Protein AF-A0A8H7WMC1-F1 (afdb_monomer_lite)

Secondary structure (DSSP, 8-state):
-PPPPTT-----SS--TTTS---S-------------SSGGGGGGG-SHHHHHHHHHSTTSTT--

Sequence (65 aa):
MPAMPEGLPIDHSKPLNGTMAPYAEQVLICTGKDDWESKIEDENAGDNLAADIKELMGRGGVFSD

Structure (mmCIF, N/CA/C/O backbone):
data_AF-A0A8H7WMC1-F1
#
_entry.id   AF-A0A8H7WMC1-F1
#
loop_
_atom_site.group_PDB
_atom_site.id
_atom_site.type_symbol
_atom_site.label_atom_id
_atom_site.label_alt_id
_atom_site.label_comp_id
_atom_site.label_asym_id
_atom_site.label_entity_id
_atom_site.label_seq_id
_atom_site.pdbx_PDB_ins_code
_atom_site.Cartn_x
_atom_site.Cartn_y
_atom_site.Cartn_z
_atom_site.occupancy
_atom_site.B_iso_or_equiv
_atom_site.auth_seq_id
_atom_site.auth_comp_id
_atom_site.auth_asym_id
_atom_site.auth_atom_id
_atom_site.pdbx_PDB_model_num
ATOM 1 N N . MET A 1 1 ? 5.286 -13.265 -17.531 1.00 63.09 1 MET A N 1
ATOM 2 C CA . MET A 1 1 ? 5.864 -12.639 -16.324 1.00 63.09 1 MET A CA 1
ATOM 3 C C . MET A 1 1 ? 6.962 -11.700 -16.784 1.00 63.09 1 MET A C 1
ATOM 5 O O . MET A 1 1 ? 7.703 -12.115 -17.673 1.00 63.09 1 MET A O 1
ATOM 9 N N . PRO A 1 2 ? 7.031 -10.457 -16.279 1.00 77.56 2 PRO A N 1
ATOM 10 C CA . PRO A 1 2 ? 8.155 -9.575 -16.580 1.00 77.56 2 PRO A CA 1
ATOM 11 C C . PRO A 1 2 ? 9.473 -10.228 -16.138 1.00 77.56 2 PRO A C 1
ATOM 13 O O . PRO A 1 2 ? 9.487 -11.043 -15.212 1.00 77.56 2 PRO A O 1
ATOM 16 N N . ALA A 1 3 ? 10.564 -9.912 -16.835 1.00 87.12 3 ALA A N 1
ATOM 17 C CA . ALA A 1 3 ? 11.891 -10.383 -16.456 1.00 87.12 3 ALA A CA 1
ATOM 18 C C . ALA A 1 3 ? 12.345 -9.688 -15.163 1.00 87.12 3 ALA A C 1
ATOM 20 O O . ALA A 1 3 ? 12.054 -8.510 -14.958 1.00 87.12 3 ALA A O 1
ATOM 21 N N . MET A 1 4 ? 13.057 -10.416 -14.301 1.00 86.94 4 MET A N 1
ATOM 22 C CA . MET A 1 4 ? 13.644 -9.831 -13.095 1.00 86.94 4 MET A CA 1
ATOM 23 C C . MET A 1 4 ? 14.692 -8.769 -13.471 1.00 86.94 4 MET A C 1
ATOM 25 O O . MET A 1 4 ? 15.480 -9.013 -14.389 1.00 86.94 4 MET A O 1
ATOM 29 N N . PRO A 1 5 ? 14.730 -7.618 -12.778 1.00 89.38 5 PRO A N 1
ATOM 30 C CA . PRO A 1 5 ? 15.716 -6.576 -13.041 1.00 89.38 5 PRO A CA 1
ATOM 31 C C . PRO A 1 5 ? 17.147 -7.045 -12.739 1.00 89.38 5 PRO A C 1
ATOM 33 O O . PRO A 1 5 ? 17.401 -7.757 -11.763 1.00 89.38 5 PRO A O 1
ATOM 36 N N . GLU A 1 6 ? 18.099 -6.629 -13.578 1.00 93.75 6 GLU A N 1
ATOM 37 C CA . GLU A 1 6 ? 19.518 -6.954 -13.413 1.00 93.75 6 GLU A CA 1
ATOM 38 C C . GLU A 1 6 ? 20.088 -6.297 -12.144 1.00 93.75 6 GLU A C 1
ATOM 40 O O . GLU A 1 6 ? 19.793 -5.145 -11.835 1.00 93.75 6 GLU A O 1
ATOM 45 N N . GLY A 1 7 ? 20.895 -7.039 -11.379 1.00 91.81 7 GLY A N 1
ATOM 46 C CA . GLY A 1 7 ? 21.544 -6.527 -10.165 1.00 91.81 7 GLY A CA 1
ATOM 47 C C . GLY A 1 7 ? 20.624 -6.335 -8.951 1.00 91.81 7 GLY A C 1
ATOM 48 O O . GLY A 1 7 ? 21.111 -5.943 -7.893 1.00 91.81 7 GLY A O 1
ATOM 49 N N . LEU A 1 8 ? 19.329 -6.649 -9.066 1.00 87.81 8 LEU A N 1
ATOM 50 C CA . LEU A 1 8 ? 18.339 -6.525 -7.989 1.00 87.81 8 LEU A CA 1
ATOM 51 C C . LEU A 1 8 ? 17.606 -7.860 -7.728 1.00 87.81 8 LEU A C 1
ATOM 53 O O . LEU A 1 8 ? 16.382 -7.935 -7.869 1.00 87.81 8 LEU A O 1
ATOM 57 N N . PRO A 1 9 ? 18.324 -8.946 -7.374 1.00 88.75 9 PRO A N 1
ATOM 58 C CA . PRO A 1 9 ? 17.679 -10.206 -7.022 1.00 88.75 9 PRO A CA 1
ATOM 59 C C . PRO A 1 9 ? 16.882 -10.063 -5.717 1.00 88.75 9 PRO A C 1
ATOM 61 O O . PRO A 1 9 ? 17.309 -9.377 -4.786 1.00 88.75 9 PRO A O 1
ATOM 64 N N . ILE A 1 10 ? 15.742 -10.753 -5.626 1.00 86.62 10 ILE A N 1
ATOM 65 C CA . ILE A 1 10 ? 14.984 -10.856 -4.371 1.00 86.62 10 ILE A CA 1
ATOM 66 C C . ILE A 1 10 ? 15.831 -11.629 -3.353 1.00 86.62 10 ILE A C 1
ATOM 68 O O . ILE A 1 10 ? 16.378 -12.691 -3.657 1.00 86.62 10 ILE A O 1
ATOM 72 N N . ASP A 1 11 ? 15.936 -11.106 -2.133 1.00 87.25 11 ASP A N 1
ATOM 73 C CA . ASP A 1 11 ? 16.576 -11.814 -1.026 1.00 87.25 11 ASP A CA 1
ATOM 74 C C . ASP A 1 11 ? 15.621 -12.878 -0.470 1.00 87.25 11 ASP A C 1
ATOM 76 O O . ASP A 1 11 ? 14.618 -12.561 0.166 1.00 87.25 11 ASP A O 1
ATOM 80 N N . HIS A 1 12 ? 15.942 -14.148 -0.711 1.00 86.12 12 HIS A N 1
ATOM 81 C CA . HIS A 1 12 ? 15.187 -15.301 -0.206 1.00 86.12 12 HIS A CA 1
ATOM 82 C C . HIS A 1 12 ? 15.766 -15.890 1.091 1.00 86.12 12 HIS A C 1
ATOM 84 O O . HIS A 1 12 ? 15.247 -16.882 1.599 1.00 86.12 12 HIS A O 1
ATOM 90 N N . SER A 1 13 ? 16.875 -15.342 1.592 1.00 90.81 13 SER A N 1
ATOM 91 C CA . SER A 1 13 ? 17.665 -15.950 2.669 1.00 90.81 13 SER A CA 1
ATOM 92 C C . SER A 1 13 ? 17.430 -15.313 4.034 1.00 90.81 13 SER A C 1
ATOM 94 O O . SER A 1 13 ? 17.495 -15.995 5.058 1.00 90.81 13 SER A O 1
ATOM 96 N N . LYS A 1 14 ? 17.166 -14.005 4.064 1.00 87.88 14 LYS A N 1
ATOM 97 C CA . LYS A 1 14 ? 16.951 -13.273 5.311 1.00 87.88 14 LYS A CA 1
ATOM 98 C C . LYS A 1 14 ? 15.509 -13.420 5.800 1.00 87.88 14 LYS A C 1
ATOM 100 O O . LYS A 1 14 ? 14.587 -13.507 4.990 1.00 87.88 14 LYS A O 1
ATOM 105 N N . PRO A 1 15 ? 15.286 -13.414 7.126 1.00 84.25 15 PRO A N 1
ATOM 106 C CA . PRO A 1 15 ? 13.937 -13.372 7.666 1.00 84.25 15 PRO A CA 1
ATOM 107 C C . PRO A 1 15 ? 13.239 -12.067 7.259 1.00 84.25 15 PRO A C 1
ATOM 109 O O . PRO A 1 15 ? 13.834 -10.994 7.319 1.00 84.25 15 PRO A O 1
ATOM 112 N N . LEU A 1 16 ? 11.953 -12.162 6.909 1.00 81.31 16 LEU A N 1
ATOM 113 C CA . LEU A 1 16 ? 11.092 -10.996 6.653 1.00 81.31 16 LEU A CA 1
ATOM 114 C C . LEU A 1 16 ? 10.735 -10.225 7.934 1.00 81.31 16 LEU A C 1
ATOM 116 O O . LEU A 1 16 ? 10.255 -9.095 7.883 1.00 81.31 16 LEU A O 1
ATOM 120 N N . ASN A 1 17 ? 10.933 -10.843 9.100 1.00 80.56 17 ASN A N 1
ATOM 121 C CA . ASN A 1 17 ? 10.591 -10.224 10.370 1.00 80.56 17 ASN A CA 1
ATOM 122 C C . ASN A 1 17 ? 11.431 -8.956 10.595 1.00 80.56 17 ASN A C 1
ATOM 124 O O . ASN A 1 17 ? 12.660 -9.016 10.600 1.00 80.56 17 ASN A O 1
ATOM 128 N N . GLY A 1 18 ? 10.763 -7.818 10.785 1.00 80.12 18 GLY A N 1
ATOM 129 C CA . GLY A 1 18 ? 11.403 -6.519 10.993 1.00 80.12 18 GLY A CA 1
ATOM 130 C C . GLY A 1 18 ? 11.935 -5.835 9.727 1.00 80.12 18 GLY A C 1
ATOM 131 O O . GLY A 1 18 ? 12.500 -4.751 9.842 1.00 80.12 18 GLY A O 1
ATOM 132 N N . THR A 1 19 ? 11.758 -6.414 8.532 1.00 82.56 19 THR A N 1
ATOM 133 C CA . THR A 1 19 ? 12.130 -5.763 7.257 1.00 82.56 19 THR A CA 1
ATOM 134 C C . THR A 1 19 ? 10.959 -5.050 6.582 1.00 82.56 19 THR A C 1
ATOM 136 O O . THR A 1 19 ? 11.161 -4.274 5.651 1.00 82.56 19 THR A O 1
ATOM 139 N N . MET A 1 20 ? 9.737 -5.288 7.063 1.00 78.50 20 MET A N 1
ATOM 140 C CA . MET A 1 20 ? 8.500 -4.677 6.585 1.00 78.50 20 MET A CA 1
ATOM 141 C C . MET A 1 20 ? 7.624 -4.292 7.779 1.00 78.50 20 MET A C 1
ATOM 143 O O . MET A 1 20 ? 7.768 -4.854 8.868 1.00 78.50 20 MET A O 1
ATOM 147 N N . ALA A 1 21 ? 6.700 -3.352 7.577 1.00 75.75 21 ALA A N 1
ATOM 148 C CA . ALA A 1 21 ? 5.681 -3.066 8.579 1.00 75.75 21 ALA A CA 1
ATOM 149 C C . ALA A 1 21 ? 4.838 -4.333 8.841 1.00 75.75 21 ALA A C 1
ATOM 151 O O . ALA A 1 21 ? 4.479 -5.029 7.885 1.00 75.75 21 ALA A O 1
ATOM 152 N N . PRO A 1 22 ? 4.532 -4.664 10.107 1.00 71.19 22 PRO A N 1
ATOM 153 C CA . PRO A 1 22 ? 3.655 -5.781 10.419 1.00 71.19 22 PRO A CA 1
ATOM 154 C C . PRO A 1 22 ? 2.226 -5.418 10.002 1.00 71.19 22 PRO A C 1
ATOM 156 O O . PRO A 1 22 ? 1.540 -4.668 10.692 1.00 71.19 22 PRO A O 1
ATOM 159 N N . TYR A 1 23 ? 1.785 -5.934 8.859 1.00 73.12 23 TYR A N 1
ATOM 160 C CA . TYR A 1 23 ? 0.390 -5.854 8.439 1.00 73.12 23 TYR A CA 1
ATOM 161 C C . TYR A 1 23 ? -0.353 -7.079 8.973 1.00 73.12 23 TYR A C 1
ATOM 163 O O . TYR A 1 23 ? -0.002 -8.206 8.623 1.00 73.12 23 TYR A O 1
ATOM 171 N N . ALA A 1 24 ? -1.356 -6.864 9.826 1.00 74.50 24 ALA A N 1
ATOM 172 C CA . ALA A 1 24 ? -2.231 -7.940 10.294 1.00 74.50 24 ALA A CA 1
ATOM 173 C C . ALA A 1 24 ? -3.129 -8.467 9.161 1.00 74.50 24 ALA A C 1
ATOM 175 O O . ALA A 1 24 ? -3.397 -9.663 9.086 1.00 74.50 24 ALA A O 1
ATOM 176 N N . GLU A 1 25 ? -3.539 -7.575 8.254 1.00 77.75 25 GLU A N 1
ATOM 177 C CA . GLU A 1 25 ? -4.459 -7.853 7.152 1.00 77.75 25 GLU A CA 1
ATOM 178 C C . GLU A 1 25 ? -4.015 -7.134 5.869 1.00 77.75 25 GLU A C 1
ATOM 180 O O . GLU A 1 25 ? -3.299 -6.130 5.915 1.00 77.75 25 GLU A O 1
ATOM 185 N N . GLN A 1 26 ? -4.426 -7.663 4.712 1.00 82.44 26 GLN A N 1
ATOM 186 C CA . GLN A 1 26 ? -4.135 -7.097 3.391 1.00 82.44 26 GLN A CA 1
ATOM 187 C C . GLN A 1 26 ? -5.390 -7.109 2.514 1.00 82.44 26 GLN A C 1
ATOM 189 O O . GLN A 1 26 ? -6.135 -8.089 2.503 1.00 82.44 26 GLN A O 1
ATOM 194 N N . VAL A 1 27 ? -5.580 -6.046 1.729 1.00 82.69 27 VAL A N 1
ATOM 195 C CA . VAL A 1 27 ? -6.649 -5.940 0.726 1.00 82.69 27 VAL A CA 1
ATOM 196 C C . VAL A 1 27 ? -6.028 -6.018 -0.666 1.00 82.69 27 VAL A C 1
ATOM 198 O O . VAL A 1 27 ? -5.166 -5.213 -1.010 1.00 82.69 27 VAL A O 1
ATOM 201 N N . 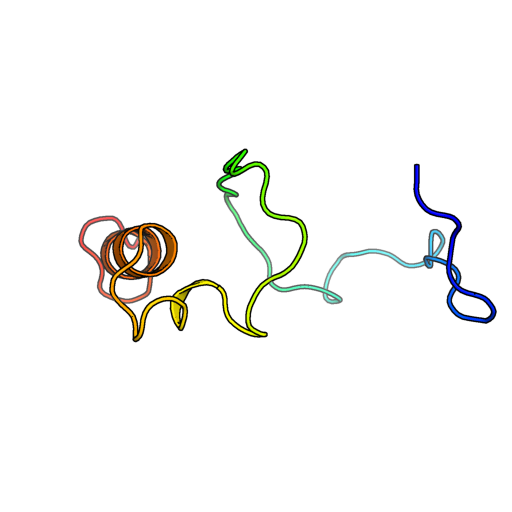LEU A 1 28 ? -6.469 -6.985 -1.473 1.00 86.19 28 LEU A N 1
ATOM 202 C CA . LEU A 1 28 ? -6.039 -7.142 -2.863 1.00 86.19 28 LEU A CA 1
ATOM 203 C C . LEU A 1 28 ? -7.138 -6.655 -3.811 1.00 86.19 28 LEU A C 1
ATOM 205 O O . LEU A 1 28 ? -8.265 -7.146 -3.755 1.00 86.19 28 LEU A O 1
ATOM 209 N N . ILE A 1 29 ? -6.797 -5.728 -4.709 1.00 81.38 29 ILE A N 1
ATOM 210 C CA . ILE A 1 29 ? -7.729 -5.150 -5.685 1.00 81.38 29 ILE A CA 1
ATOM 211 C C . ILE A 1 29 ? -7.185 -5.391 -7.095 1.00 81.38 29 ILE A C 1
ATOM 213 O O . ILE A 1 29 ? -6.130 -4.882 -7.468 1.00 81.38 29 ILE A O 1
ATOM 217 N N . CYS A 1 30 ? -7.914 -6.159 -7.903 1.00 86.31 30 CYS A N 1
ATOM 218 C CA . CYS A 1 30 ? -7.555 -6.421 -9.296 1.00 86.31 30 CYS A CA 1
ATOM 219 C C . CYS A 1 30 ? -8.079 -5.296 -10.199 1.00 86.31 30 CYS A C 1
ATOM 221 O O . CYS A 1 30 ? -9.196 -5.374 -10.704 1.00 86.31 30 CYS A O 1
ATOM 223 N N . THR A 1 31 ? -7.284 -4.247 -10.402 1.00 83.44 31 THR A N 1
ATOM 224 C CA . THR A 1 31 ? -7.700 -3.053 -11.165 1.00 83.44 31 THR A CA 1
ATOM 225 C C . THR A 1 31 ? -7.402 -3.136 -12.663 1.00 83.44 31 THR A C 1
ATOM 227 O O . THR A 1 31 ? -7.944 -2.354 -13.437 1.00 83.44 31 THR A O 1
ATOM 230 N N . GLY A 1 32 ? -6.517 -4.048 -13.083 1.00 88.38 32 GLY A N 1
ATOM 231 C CA . GLY A 1 32 ? -5.991 -4.091 -14.454 1.00 88.38 32 GLY A CA 1
ATOM 232 C C . GLY A 1 32 ? -5.021 -2.950 -14.795 1.00 88.38 32 GLY A C 1
ATOM 233 O O . GLY A 1 32 ? -4.595 -2.858 -15.942 1.00 88.38 32 GLY A O 1
ATOM 234 N N . LYS A 1 33 ? -4.673 -2.104 -13.817 1.00 86.62 33 LYS A N 1
ATOM 235 C CA . LYS A 1 33 ? -3.701 -1.013 -13.937 1.00 86.62 33 LYS A CA 1
ATOM 236 C C . LYS A 1 33 ? -2.299 -1.525 -13.591 1.00 86.62 33 LYS A C 1
ATOM 238 O O . LYS A 1 33 ? -2.135 -2.289 -12.639 1.00 86.62 33 LYS A O 1
ATOM 243 N N . ASP A 1 34 ? -1.319 -1.142 -14.397 1.00 88.31 34 ASP A N 1
ATOM 244 C CA . ASP A 1 34 ? 0.061 -1.635 -14.368 1.00 88.31 34 ASP A CA 1
ATOM 245 C C . ASP A 1 34 ? 1.052 -0.687 -13.680 1.00 88.31 34 ASP A C 1
ATOM 247 O O . ASP A 1 34 ? 2.119 -1.141 -13.269 1.00 88.31 34 ASP A O 1
ATOM 251 N N . ASP A 1 35 ? 0.688 0.584 -13.506 1.00 88.44 35 ASP A N 1
ATOM 252 C CA . ASP A 1 35 ? 1.503 1.605 -12.843 1.00 88.44 35 ASP A CA 1
ATOM 253 C C . ASP A 1 35 ? 0.678 2.438 -11.857 1.00 88.44 35 ASP A C 1
ATOM 255 O O . ASP A 1 35 ? -0.528 2.569 -12.029 1.00 88.44 35 ASP A O 1
ATOM 259 N N . TRP A 1 36 ? 1.305 3.002 -10.830 1.00 89.25 36 TRP A N 1
ATOM 260 C CA . TRP A 1 36 ? 0.638 3.779 -9.782 1.00 89.25 36 TRP A CA 1
ATOM 261 C C . TRP A 1 36 ? 1.554 4.881 -9.261 1.00 89.25 36 TRP A C 1
ATOM 263 O O . TRP A 1 36 ? 2.774 4.714 -9.223 1.00 89.25 36 TRP A O 1
ATOM 273 N N . GLU A 1 37 ? 0.965 5.970 -8.764 1.00 92.19 37 GLU A N 1
ATOM 274 C CA . GLU A 1 37 ? 1.697 6.902 -7.906 1.00 92.19 37 GLU A CA 1
ATOM 275 C C . GLU A 1 37 ? 2.400 6.171 -6.749 1.00 92.19 37 GLU A C 1
ATOM 277 O O . GLU A 1 37 ? 1.964 5.117 -6.276 1.00 92.19 37 GLU A O 1
ATOM 282 N N . SER A 1 38 ? 3.479 6.772 -6.235 1.00 89.94 38 SER A N 1
ATOM 283 C CA . SER A 1 38 ? 4.255 6.194 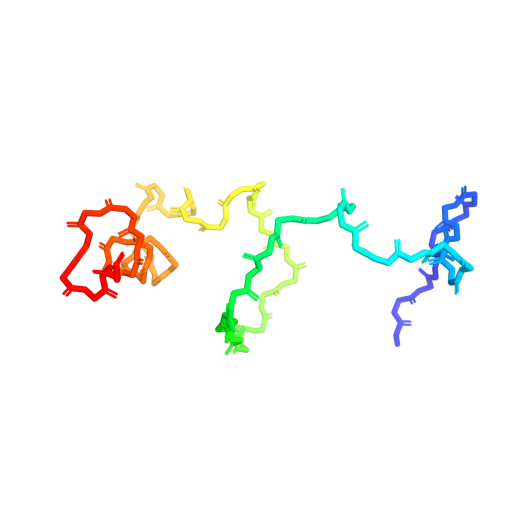-5.118 1.00 89.94 38 SER A CA 1
ATOM 284 C C . SER A 1 38 ? 3.392 5.871 -3.890 1.00 89.94 38 SER A C 1
ATOM 286 O O . SER A 1 38 ? 3.742 5.007 -3.085 1.00 89.94 38 SER A O 1
ATOM 288 N N . LYS A 1 39 ? 2.268 6.578 -3.752 1.00 90.44 39 LYS A N 1
ATOM 289 C CA . LYS A 1 39 ? 1.177 6.294 -2.830 1.00 90.44 39 LYS A CA 1
ATOM 290 C C . LYS A 1 39 ? -0.108 6.179 -3.634 1.00 90.44 39 LYS A C 1
ATOM 292 O O . LYS A 1 39 ? -0.561 7.159 -4.217 1.00 90.44 39 LYS A O 1
ATOM 297 N N . ILE A 1 40 ? -0.695 4.989 -3.649 1.00 91.38 40 ILE A N 1
ATOM 298 C CA . ILE A 1 40 ? -1.915 4.716 -4.413 1.00 91.38 40 ILE A CA 1
ATOM 299 C C . ILE A 1 40 ? -3.099 5.578 -3.951 1.00 91.38 40 ILE A C 1
ATOM 301 O O . ILE A 1 40 ? -3.958 5.910 -4.758 1.00 91.38 40 ILE A O 1
ATOM 305 N N . GLU A 1 41 ? -3.136 5.983 -2.678 1.00 92.12 41 GLU A N 1
ATOM 306 C CA . GLU A 1 41 ? -4.172 6.873 -2.154 1.00 92.12 41 GLU A CA 1
ATOM 307 C C . GLU A 1 41 ? -4.083 8.305 -2.697 1.00 92.12 41 GLU A C 1
ATOM 309 O O . GLU A 1 41 ? -5.080 9.013 -2.640 1.00 92.12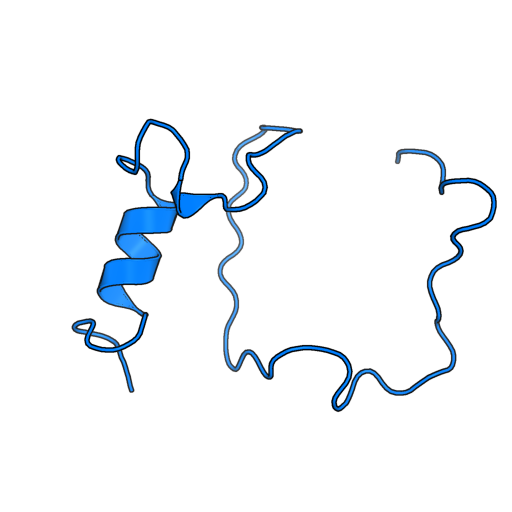 41 GLU A O 1
ATOM 314 N N . ASP A 1 42 ? -2.943 8.729 -3.250 1.00 94.88 42 ASP A N 1
ATOM 315 C CA . ASP A 1 42 ? -2.765 10.081 -3.798 1.00 94.88 42 ASP A CA 1
ATOM 316 C C . ASP A 1 42 ? -3.250 10.186 -5.266 1.00 94.88 42 ASP A C 1
ATOM 318 O O . ASP A 1 42 ? -3.345 11.284 -5.824 1.00 94.88 42 ASP A O 1
ATOM 322 N N . GLU A 1 43 ? -3.604 9.061 -5.899 1.00 92.38 43 GLU A N 1
ATOM 323 C CA . GLU A 1 43 ? -4.196 9.022 -7.242 1.00 92.38 43 GLU A CA 1
ATOM 324 C C . GLU A 1 43 ? -5.492 9.836 -7.322 1.00 92.38 43 GLU A C 1
ATOM 326 O O . GLU A 1 43 ? -6.220 9.988 -6.342 1.00 92.38 43 GLU A O 1
ATOM 331 N N . ASN A 1 44 ? -5.825 10.342 -8.512 1.00 92.75 44 ASN A N 1
ATOM 332 C CA . ASN A 1 44 ? -7.039 11.140 -8.736 1.00 92.75 44 ASN A CA 1
ATOM 333 C C . ASN A 1 44 ? -7.217 12.283 -7.712 1.00 92.75 44 ASN A C 1
ATOM 335 O O . ASN A 1 44 ? -8.333 12.597 -7.309 1.00 92.75 44 ASN A O 1
ATOM 339 N N . ALA A 1 45 ? -6.108 12.897 -7.278 1.00 93.25 45 ALA A N 1
ATOM 340 C CA . ALA A 1 45 ? -6.089 13.946 -6.256 1.00 93.25 45 ALA A CA 1
ATOM 341 C C . ALA A 1 4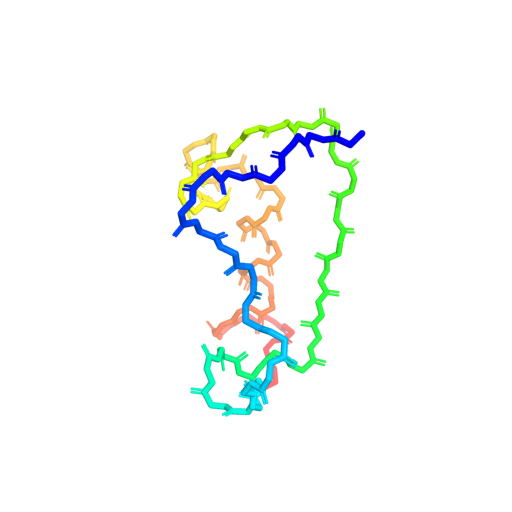5 ? -6.714 13.530 -4.906 1.00 93.25 45 ALA A C 1
ATOM 343 O O . ALA A 1 45 ? -7.263 14.370 -4.193 1.00 93.25 45 ALA A O 1
ATOM 344 N N . GLY A 1 46 ? -6.613 12.245 -4.554 1.00 93.00 46 GLY A N 1
ATOM 345 C CA . GLY A 1 46 ? -7.141 11.685 -3.310 1.00 93.00 46 GLY A CA 1
ATOM 346 C C . GLY A 1 46 ? -8.565 11.139 -3.402 1.00 93.00 46 GLY A C 1
ATOM 347 O O . GLY A 1 46 ? -9.047 10.578 -2.425 1.00 93.00 46 GLY A O 1
ATOM 348 N N . ASP A 1 47 ? -9.234 11.272 -4.550 1.00 93.75 47 ASP A N 1
ATOM 349 C CA . ASP A 1 47 ? -10.584 10.739 -4.768 1.00 93.75 47 ASP A CA 1
ATOM 350 C C . ASP A 1 47 ? -10.509 9.348 -5.412 1.00 93.75 47 ASP A C 1
ATOM 352 O O . ASP A 1 47 ? -10.592 9.171 -6.634 1.00 93.75 47 ASP A O 1
ATOM 356 N N . ASN A 1 48 ? -10.222 8.340 -4.588 1.00 92.06 48 ASN A N 1
ATOM 357 C CA . ASN A 1 48 ? -10.095 6.960 -5.036 1.00 92.06 48 ASN A CA 1
ATOM 358 C C . ASN A 1 48 ? -10.373 5.950 -3.911 1.00 92.06 48 ASN A C 1
ATOM 360 O O . ASN A 1 48 ? -10.234 6.232 -2.724 1.00 92.06 48 ASN A O 1
ATOM 364 N N . LEU A 1 49 ? -10.659 4.709 -4.318 1.00 91.81 49 LEU A N 1
ATOM 365 C CA . LEU A 1 49 ? -10.981 3.609 -3.407 1.00 91.81 49 LEU A CA 1
ATOM 366 C C . LEU A 1 49 ? -9.881 3.320 -2.368 1.00 91.81 49 LEU A C 1
ATOM 368 O O . LEU A 1 49 ? -10.186 2.889 -1.259 1.00 91.81 49 LEU A O 1
ATOM 372 N N . ALA A 1 50 ? -8.603 3.512 -2.706 1.00 91.38 50 ALA A N 1
ATOM 373 C CA . ALA A 1 50 ? -7.523 3.262 -1.756 1.00 91.38 50 ALA A CA 1
ATOM 374 C C . ALA A 1 50 ? -7.488 4.325 -0.645 1.00 91.38 50 ALA A C 1
ATOM 376 O O . ALA A 1 50 ? -7.250 3.976 0.513 1.00 91.38 50 ALA A O 1
ATOM 377 N N . ALA A 1 51 ? -7.779 5.587 -0.976 1.00 92.94 51 ALA A N 1
ATOM 378 C CA . ALA A 1 51 ? -7.960 6.658 -0.001 1.00 92.94 51 ALA A CA 1
ATOM 379 C C . ALA A 1 51 ? -9.162 6.381 0.915 1.00 92.94 51 ALA A C 1
ATOM 381 O O . ALA A 1 51 ? -9.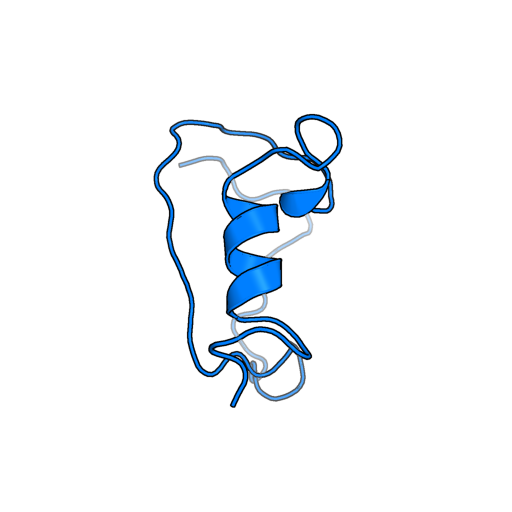004 6.422 2.136 1.00 92.94 51 ALA A O 1
ATOM 382 N N . ASP A 1 52 ? -10.301 5.974 0.346 1.00 93.31 52 ASP A N 1
ATOM 383 C CA . ASP A 1 52 ? -11.511 5.636 1.110 1.00 93.31 52 ASP A CA 1
ATOM 384 C C . ASP A 1 52 ? -11.260 4.491 2.105 1.00 93.31 52 ASP A C 1
ATOM 386 O O . ASP A 1 52 ? -11.593 4.574 3.288 1.00 93.31 52 ASP A O 1
ATOM 390 N N . ILE A 1 53 ? -10.620 3.405 1.651 1.00 91.75 53 ILE A N 1
ATOM 391 C CA . ILE A 1 53 ? -10.283 2.265 2.517 1.00 91.75 53 ILE A CA 1
ATOM 392 C C . ILE A 1 53 ? -9.327 2.704 3.630 1.00 91.75 53 ILE A C 1
ATOM 394 O O . ILE A 1 53 ? -9.482 2.286 4.779 1.00 91.75 53 ILE A O 1
ATOM 398 N N . LYS A 1 54 ? -8.344 3.552 3.315 1.00 89.44 54 LYS A N 1
ATOM 399 C CA . LYS A 1 54 ? -7.389 4.069 4.297 1.00 89.44 54 LYS A CA 1
ATOM 400 C C . LYS A 1 54 ? -8.058 4.971 5.334 1.00 89.44 54 LYS A C 1
ATOM 402 O O . LYS A 1 54 ? -7.648 4.927 6.489 1.00 89.44 54 LYS A O 1
ATOM 407 N N . GLU A 1 55 ? -9.064 5.759 4.967 1.00 92.62 55 GLU A N 1
ATOM 408 C CA . GLU A 1 55 ? -9.842 6.554 5.925 1.00 92.62 55 GLU A CA 1
ATOM 409 C C . GLU A 1 55 ? -10.638 5.656 6.879 1.00 92.62 55 GLU A C 1
ATOM 411 O O . GLU A 1 55 ? -10.675 5.898 8.083 1.00 92.62 55 GLU A O 1
ATOM 416 N N . LEU A 1 56 ? -11.232 4.584 6.354 1.00 92.50 56 LEU A N 1
ATOM 417 C CA . LEU A 1 56 ? -12.063 3.665 7.127 1.00 92.50 56 LEU A CA 1
ATOM 418 C C . LEU A 1 56 ? -11.258 2.758 8.070 1.00 92.50 56 LEU A C 1
ATOM 420 O O . LEU A 1 56 ? -11.672 2.544 9.210 1.00 92.50 56 LEU A O 1
ATOM 424 N N . MET A 1 57 ? -10.130 2.227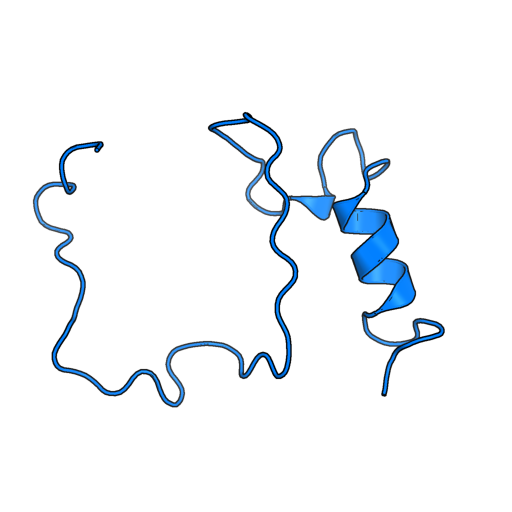 7.592 1.00 88.19 57 MET A N 1
ATOM 425 C CA . MET A 1 57 ? -9.313 1.212 8.275 1.00 88.19 57 MET A CA 1
ATOM 426 C C . MET A 1 57 ? -8.056 1.792 8.942 1.00 88.19 57 MET A C 1
ATOM 428 O O . MET A 1 57 ? -7.440 1.147 9.787 1.00 88.19 57 MET A O 1
ATOM 432 N N . GLY A 1 58 ? -7.610 2.973 8.510 1.00 83.88 58 GLY A N 1
ATOM 433 C CA . GLY A 1 58 ? -6.405 3.624 9.014 1.00 83.88 58 GLY A CA 1
ATOM 434 C C . GLY A 1 58 ? -6.623 4.304 10.360 1.00 83.88 58 GLY A C 1
ATOM 435 O O . GLY A 1 58 ? -7.708 4.293 10.933 1.00 83.88 58 GLY A O 1
ATOM 436 N N . ARG A 1 59 ? -5.565 4.930 10.882 1.00 82.88 59 ARG A N 1
ATOM 437 C CA . ARG A 1 59 ? -5.568 5.543 12.217 1.00 82.88 59 ARG A CA 1
ATOM 438 C C . ARG A 1 59 ? -6.731 6.529 12.392 1.00 82.88 59 ARG A C 1
ATOM 440 O O . ARG A 1 59 ? -6.730 7.589 11.772 1.00 82.88 59 ARG A O 1
ATOM 447 N N . GLY A 1 60 ? -7.633 6.224 13.325 1.00 85.69 60 GLY A N 1
ATOM 448 C CA . GLY A 1 60 ? -8.796 7.064 13.639 1.00 85.69 60 GLY A CA 1
ATOM 449 C C . GLY A 1 60 ? -10.025 6.806 12.759 1.00 85.69 60 GLY A C 1
ATOM 450 O O . GLY A 1 60 ? -11.028 7.495 12.931 1.00 85.69 60 GLY A O 1
ATOM 451 N N . GLY A 1 61 ? -9.953 5.831 11.852 1.00 89.44 61 GLY A N 1
ATOM 452 C CA . GLY A 1 61 ? -11.080 5.351 11.064 1.00 89.44 61 GLY A CA 1
ATOM 453 C C . GLY A 1 61 ? -12.085 4.552 11.890 1.00 89.44 61 GLY A C 1
ATOM 454 O O . GLY A 1 61 ? -11.777 4.049 12.969 1.00 89.44 61 GLY A O 1
ATOM 455 N N . VAL A 1 62 ? -13.306 4.414 11.371 1.00 93.31 62 VAL A N 1
ATOM 456 C CA . VAL A 1 62 ? -14.407 3.696 12.044 1.00 93.31 62 VAL A CA 1
ATOM 457 C C . VAL A 1 62 ? -14.093 2.221 12.307 1.00 93.31 62 VAL A C 1
ATOM 459 O O . VAL A 1 62 ? -14.619 1.654 13.263 1.00 93.31 62 VAL A O 1
ATOM 462 N N . PHE A 1 63 ? -13.244 1.610 11.482 1.00 86.38 63 PHE A N 1
ATOM 463 C CA . PHE A 1 63 ? -12.809 0.220 11.624 1.00 86.38 63 PHE A CA 1
ATOM 464 C C . PHE A 1 63 ? -11.344 0.110 12.072 1.00 86.38 63 PHE A C 1
ATOM 466 O O . PHE A 1 63 ? -10.747 -0.956 11.956 1.00 86.38 63 PHE A O 1
ATOM 473 N N . SER A 1 64 ? -10.763 1.206 12.572 1.00 81.06 64 SER A N 1
ATOM 474 C CA . SER A 1 64 ? -9.476 1.193 13.269 1.00 81.06 64 SER A CA 1
ATOM 475 C C . SER A 1 64 ? -9.638 0.434 14.583 1.00 81.06 64 SER A C 1
ATOM 477 O O . SER A 1 64 ? -10.385 0.889 15.451 1.00 81.06 64 SER A O 1
ATOM 479 N N . ASP A 1 65 ? -8.930 -0.683 14.734 1.00 70.69 65 ASP A N 1
ATOM 480 C CA . ASP A 1 65 ? -8.698 -1.318 16.043 1.00 70.69 65 ASP A CA 1
ATOM 481 C C . ASP A 1 65 ? -7.782 -0.443 16.925 1.00 70.69 65 ASP A C 1
ATOM 483 O O . ASP A 1 65 ? -6.904 0.263 16.359 1.00 70.69 65 ASP A O 1
#

pLDDT: mean 86.36, std 6.57, range [63.09, 94.88]

Radius of gyration: 15.64 Å; chains: 1; bounding box: 36×30×33 Å

Foldseek 3Di:
DDDDDPPDDDDPDDDPVPVDDDDPDDDDDDPVDDDADPDNCPPPNNPDPVSVVCQQDPDPHVVDD